Protein AF-A0A2D4LM12-F1 (afdb_monomer)

pLDDT: mean 84.99, std 11.83, range [46.69, 94.06]

Secondary structure (DSSP, 8-state):
-B---SSS---EEEEEE--GGGHHHHHHHHHHHHHHHHHH-SSEEEEEE----SSSTTHHHHHHHHHHHHHTT-EE---S--STTS---EEEEEEPPPP-

Sequence (100 aa):
LCVKWGRGVQMGLLISYLSPCYVSTALPKRLEVIAELEAETPRLLVMGDFKLPSAGESLGVAREFMASSTAMDLTHLIFGSTHIGGSTLDLIFCLWPVAE

Nearest PDB structures (foldseek):
  7po1-assembly1_8  TM=4.263E-01  e=1.992E-02  Homo sapiens
  5lmv-assembly1_X  TM=4.330E-01  e=4.397E-02  Thermus thermophilus HB8
  2crq-assembly1_A  TM=4.205E-01  e=7.456E-02  Mus musculus
  5lmr-assembly1_X  TM=4.641E-01  e=1.758E-01  Thermus thermophilus HB8
  6nf8-assembly1_z  TM=4.549E-01  e=5.054E-01  Homo sapiens

Mean predicted aligned error: 5.67 Å

Solvent-accessible surface area (backbone atoms only — not comparable to full-atom values): 5752 Å² total; per-residue (Å²): 102,78,49,80,58,74,94,91,47,75,33,34,38,45,81,49,76,47,59,80,92,43,33,71,70,45,50,61,57,49,49,53,54,48,53,55,46,50,77,75,29,66,25,32,40,38,35,35,39,51,47,47,44,88,61,71,89,46,28,60,54,39,53,50,52,53,52,50,40,52,76,67,61,39,43,70,76,66,82,72,60,71,43,103,80,70,40,45,30,58,50,37,33,33,38,69,61,80,85,130

Radius of gyration: 13.9 Å; Cα contacts (8 Å, |Δi|>4): 161; chains: 1; bounding box: 41×23×41 Å

Foldseek 3Di:
DFDQDDPPDTEREAEDDDDLVCLLPVLVVVLVVVVVCVVVGQKYKYKYFSQQDPDDDSVVVSVVSVVSCVVSVWAWPDDWPPDPVGDNRMTITIRHHDDD

Organism: NCBI:txid129469

Structure (mmCIF, N/CA/C/O backbone):
data_AF-A0A2D4LM12-F1
#
_entry.id   AF-A0A2D4LM12-F1
#
loop_
_atom_site.group_PDB
_atom_site.id
_atom_site.type_symbol
_atom_site.label_atom_id
_atom_site.label_alt_id
_atom_site.label_comp_id
_atom_site.label_asym_id
_atom_site.label_entity_id
_atom_site.label_seq_id
_atom_site.pdbx_PDB_ins_code
_atom_site.Cartn_x
_atom_site.Cartn_y
_atom_site.Cartn_z
_atom_site.occupancy
_atom_site.B_iso_or_equiv
_atom_site.auth_seq_id
_atom_site.auth_comp_id
_atom_site.auth_asym_id
_atom_site.auth_atom_id
_atom_site.pdbx_PDB_model_num
ATOM 1 N N . LEU A 1 1 ? -11.256 10.192 3.034 1.00 46.69 1 LEU A N 1
ATOM 2 C CA . LEU A 1 1 ? -12.738 10.215 3.023 1.00 46.69 1 LEU A CA 1
ATOM 3 C C . LEU A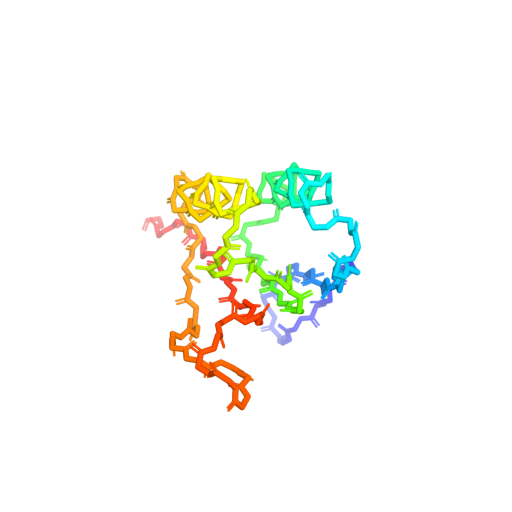 1 1 ? -13.197 9.132 3.993 1.00 46.69 1 LEU A C 1
ATOM 5 O O . LEU A 1 1 ? -13.037 7.969 3.673 1.00 46.69 1 LEU A O 1
ATOM 9 N N . CYS A 1 2 ? -13.695 9.454 5.187 1.00 48.78 2 CYS A N 1
ATOM 10 C CA . CYS A 1 2 ? -14.173 8.409 6.102 1.00 48.78 2 CYS A CA 1
ATOM 11 C C . CYS A 1 2 ? -15.565 7.938 5.645 1.00 48.78 2 CYS A C 1
ATOM 13 O O . CYS A 1 2 ? -16.495 8.743 5.597 1.00 48.78 2 CYS A O 1
ATOM 15 N N . VAL A 1 3 ? -15.700 6.669 5.244 1.00 50.19 3 VAL A N 1
ATOM 16 C CA . VAL A 1 3 ? -16.956 6.101 4.725 1.00 50.19 3 VAL A CA 1
ATOM 17 C C . VAL A 1 3 ? -17.474 5.074 5.724 1.00 50.19 3 VAL A C 1
ATOM 19 O O . VAL A 1 3 ? -16.848 4.047 5.955 1.00 50.19 3 VAL A O 1
ATOM 22 N N . LYS A 1 4 ? -18.645 5.322 6.316 1.00 52.09 4 LYS A N 1
ATOM 23 C CA . LYS A 1 4 ? -19.269 4.375 7.247 1.00 52.09 4 LYS A CA 1
ATOM 24 C C . LYS A 1 4 ? -19.825 3.172 6.473 1.00 52.09 4 LYS A C 1
ATOM 26 O O . LYS A 1 4 ? -20.777 3.324 5.711 1.00 52.09 4 LYS A O 1
ATOM 31 N N . TRP A 1 5 ? -19.250 1.988 6.681 1.00 54.62 5 TRP A N 1
ATOM 32 C CA . TRP A 1 5 ? -19.666 0.741 6.032 1.00 54.62 5 TRP A CA 1
ATOM 33 C C . TRP A 1 5 ? -20.368 -0.198 7.030 1.00 54.62 5 TRP A C 1
ATOM 35 O O . TRP A 1 5 ? -19.753 -0.692 7.970 1.00 54.62 5 TRP A O 1
ATOM 45 N N . GLY A 1 6 ? -21.663 -0.469 6.816 1.00 56.00 6 GLY A N 1
ATOM 46 C CA . GLY A 1 6 ? -22.448 -1.445 7.591 1.00 56.00 6 GLY A CA 1
ATOM 47 C C . GLY A 1 6 ? -23.104 -0.925 8.885 1.00 56.00 6 GLY A C 1
ATOM 48 O O . GLY A 1 6 ? -22.868 0.193 9.350 1.00 56.00 6 GLY A O 1
ATOM 49 N N . ARG A 1 7 ? -23.985 -1.747 9.481 1.00 51.50 7 ARG A N 1
ATOM 50 C CA . ARG A 1 7 ? -24.589 -1.475 10.800 1.00 51.50 7 ARG A CA 1
ATOM 51 C C . ARG A 1 7 ? -23.582 -1.829 11.900 1.00 51.50 7 ARG A C 1
ATOM 53 O O . ARG A 1 7 ? -23.363 -3.002 12.166 1.00 51.50 7 ARG A O 1
ATOM 60 N N . GLY A 1 8 ? -23.012 -0.814 12.549 1.00 64.81 8 GLY A N 1
ATOM 61 C CA . GLY A 1 8 ? -22.291 -0.958 13.823 1.00 64.81 8 GLY A CA 1
ATOM 62 C C . GLY A 1 8 ? -20.761 -0.913 13.764 1.00 64.81 8 GLY A C 1
ATOM 63 O O . GLY A 1 8 ? -20.145 -0.839 14.819 1.00 64.81 8 GLY A O 1
ATOM 64 N N . VAL A 1 9 ? -20.141 -0.888 12.579 1.00 68.06 9 VAL A N 1
ATOM 65 C CA . VAL A 1 9 ? -18.678 -0.771 12.439 1.00 68.06 9 VAL A CA 1
ATOM 66 C C . VAL A 1 9 ? -18.333 0.524 11.705 1.00 68.06 9 VAL A C 1
ATOM 68 O O . VAL A 1 9 ? -18.825 0.779 10.609 1.00 68.06 9 VAL A O 1
ATOM 71 N N . GLN A 1 10 ? -17.506 1.370 12.322 1.00 76.62 10 GLN A N 1
ATOM 72 C CA . GLN A 1 10 ? -16.902 2.526 11.660 1.00 76.62 10 GLN A CA 1
ATOM 73 C C . GLN A 1 10 ? -15.560 2.097 11.061 1.00 76.62 10 GLN A C 1
ATOM 75 O O . GLN A 1 10 ? -14.773 1.436 11.734 1.00 76.62 10 GLN A O 1
ATOM 80 N N . MET A 1 11 ? -15.326 2.439 9.794 1.00 83.94 11 MET A N 1
ATOM 81 C CA . MET A 1 11 ? -14.090 2.143 9.071 1.00 83.94 11 MET A CA 1
ATOM 82 C C . MET A 1 11 ? -13.671 3.382 8.275 1.00 83.94 11 MET A C 1
ATOM 84 O O . MET A 1 11 ? -14.503 4.034 7.646 1.00 83.94 11 MET A O 1
ATOM 88 N N . GLY A 1 12 ? -12.389 3.723 8.320 1.00 87.38 12 GLY A N 1
ATOM 89 C CA . GLY A 1 12 ? -11.785 4.739 7.468 1.00 87.38 12 GLY A CA 1
ATOM 90 C C . GLY A 1 12 ? -11.484 4.171 6.089 1.00 87.38 12 GLY A C 1
ATOM 91 O O . GLY A 1 12 ? -11.125 3.001 5.962 1.00 87.38 12 GLY A O 1
ATOM 92 N N . LEU A 1 13 ? -11.607 5.006 5.056 1.00 89.00 13 LEU A N 1
ATOM 93 C CA . LEU A 1 13 ? -11.251 4.642 3.690 1.00 89.00 13 LEU A CA 1
ATOM 94 C C . LEU A 1 13 ? -10.289 5.673 3.092 1.00 89.00 13 LEU A C 1
ATOM 96 O O . LEU A 1 13 ? -10.605 6.863 2.961 1.00 89.00 13 LEU A O 1
ATOM 100 N N . LEU A 1 14 ? -9.117 5.205 2.676 1.00 91.12 14 LEU A N 1
ATOM 101 C CA . LEU A 1 14 ? -8.183 5.979 1.870 1.00 91.12 14 LEU A CA 1
ATOM 102 C C . LEU A 1 14 ? -8.104 5.366 0.473 1.00 91.12 14 LEU A C 1
ATOM 104 O O . LEU A 1 14 ? -7.658 4.237 0.303 1.00 91.12 14 LEU A O 1
ATOM 108 N N . ILE A 1 15 ? -8.522 6.133 -0.532 1.00 92.69 15 ILE A N 1
ATOM 109 C CA . ILE A 1 15 ? -8.333 5.779 -1.940 1.00 92.69 15 ILE A CA 1
ATOM 110 C C . ILE A 1 15 ? -7.196 6.637 -2.480 1.00 92.69 15 ILE A C 1
ATOM 112 O O . ILE A 1 15 ? -7.253 7.864 -2.368 1.00 92.69 15 ILE A O 1
ATOM 116 N N . SER A 1 16 ? -6.162 6.009 -3.039 1.00 90.94 16 SER A N 1
ATOM 117 C CA . SER A 1 16 ? -4.995 6.713 -3.570 1.00 90.94 16 SER A CA 1
ATOM 118 C C . SER A 1 16 ? -4.757 6.432 -5.048 1.00 90.94 16 SER A C 1
ATOM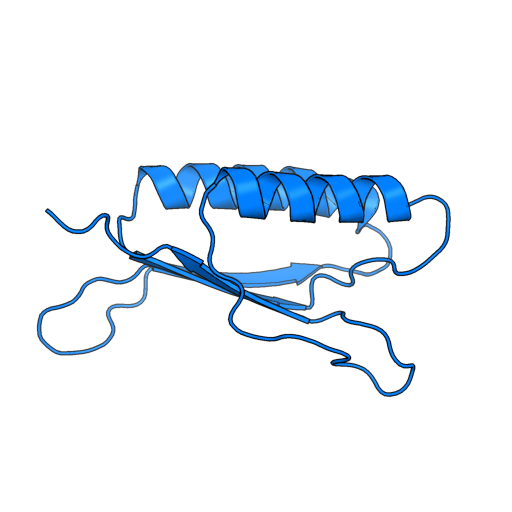 120 O O . SER A 1 16 ? -5.003 5.341 -5.550 1.00 90.94 16 SER A O 1
ATOM 122 N N . TYR A 1 17 ? -4.238 7.435 -5.741 1.00 92.56 17 TYR A N 1
ATOM 123 C CA . TYR A 1 17 ? -3.649 7.287 -7.062 1.00 92.56 17 TYR A CA 1
ATOM 124 C C . TYR A 1 17 ? -2.351 8.084 -7.070 1.00 92.56 17 TYR A C 1
ATOM 126 O O . TYR A 1 17 ? -2.356 9.284 -6.770 1.00 92.56 17 TYR A O 1
ATOM 134 N N . LEU A 1 18 ? -1.239 7.425 -7.381 1.00 91.88 18 LEU A N 1
ATOM 135 C CA . LEU A 1 18 ? 0.057 8.070 -7.535 1.00 91.88 18 LEU A CA 1
ATOM 136 C C . LEU A 1 18 ? 0.393 8.206 -9.017 1.00 91.88 18 LEU A C 1
ATOM 138 O O . LEU A 1 18 ? 0.324 7.256 -9.791 1.00 91.88 18 LEU A O 1
ATOM 142 N N . SER A 1 19 ? 0.785 9.415 -9.416 1.00 89.62 19 SER A N 1
ATOM 143 C CA . SER A 1 19 ? 1.313 9.631 -10.760 1.00 89.62 19 SER A CA 1
ATOM 144 C C . SER A 1 19 ? 2.680 8.943 -10.891 1.00 89.62 19 SER A C 1
ATOM 146 O O . SER A 1 19 ? 3.541 9.194 -10.038 1.00 89.62 19 SER A O 1
ATOM 148 N N . PRO A 1 20 ? 2.929 8.161 -11.964 1.00 86.12 20 PRO A N 1
ATOM 149 C CA . PRO A 1 20 ? 4.215 7.502 -12.210 1.00 86.12 20 PRO A CA 1
ATOM 150 C C . PRO A 1 20 ? 5.420 8.451 -12.156 1.00 86.12 20 PRO A C 1
ATOM 152 O O . PRO A 1 20 ? 6.510 8.049 -11.764 1.00 86.12 20 PRO A O 1
ATOM 155 N N . CYS A 1 21 ? 5.224 9.725 -12.510 1.00 88.75 21 CYS A N 1
ATOM 156 C CA . CYS A 1 21 ? 6.294 10.721 -12.573 1.00 88.75 21 CYS A CA 1
ATOM 157 C C . CYS A 1 21 ? 6.800 11.179 -11.197 1.00 88.75 21 CYS A C 1
ATOM 159 O O . CYS A 1 21 ? 7.864 11.785 -11.115 1.00 88.75 21 CYS A O 1
ATOM 161 N N . TYR A 1 22 ? 6.038 10.935 -10.127 1.00 88.44 22 TYR A N 1
ATOM 162 C CA . TYR A 1 22 ? 6.317 11.493 -8.800 1.00 88.44 22 TYR A CA 1
ATOM 163 C C . TYR A 1 22 ? 6.334 10.439 -7.696 1.00 88.44 22 TYR A C 1
ATOM 165 O O . TYR A 1 22 ? 6.333 10.793 -6.521 1.00 88.44 22 TYR A O 1
ATOM 173 N N . VAL A 1 23 ? 6.363 9.152 -8.043 1.00 87.81 23 VAL A N 1
ATOM 174 C CA . VAL A 1 23 ? 6.232 8.050 -7.077 1.00 87.81 23 VAL A CA 1
ATOM 175 C C . VAL A 1 23 ? 7.272 8.137 -5.958 1.00 87.81 23 VAL A C 1
ATOM 177 O O . VAL A 1 23 ? 6.915 8.015 -4.790 1.00 87.81 23 VAL A O 1
ATOM 180 N N . SER A 1 24 ? 8.527 8.453 -6.286 1.00 89.19 24 SER A N 1
ATOM 181 C CA . SER A 1 24 ? 9.617 8.584 -5.309 1.00 89.19 24 SER A CA 1
ATOM 182 C C . SER A 1 24 ? 9.384 9.671 -4.256 1.00 89.19 24 SER A C 1
ATOM 184 O O . SER A 1 24 ? 9.808 9.517 -3.117 1.00 89.19 24 SER A O 1
ATOM 186 N N . THR A 1 25 ? 8.689 10.756 -4.606 1.00 91.50 25 THR A N 1
ATOM 187 C CA . THR A 1 25 ? 8.392 11.859 -3.675 1.00 91.50 25 THR A CA 1
ATOM 188 C C . THR A 1 25 ? 7.000 11.754 -3.059 1.00 91.50 25 THR A C 1
ATOM 190 O O . THR A 1 25 ? 6.751 12.314 -1.991 1.00 91.50 25 THR A O 1
ATOM 193 N N . ALA A 1 26 ? 6.083 11.042 -3.715 1.00 91.75 26 ALA A N 1
ATOM 194 C CA . ALA A 1 26 ? 4.705 10.889 -3.276 1.00 91.75 26 ALA A CA 1
ATOM 195 C C . ALA A 1 26 ? 4.508 9.702 -2.325 1.00 91.75 26 ALA A C 1
ATOM 197 O O . ALA A 1 26 ? 3.664 9.802 -1.439 1.00 91.75 26 ALA A O 1
ATOM 198 N N . LEU A 1 27 ? 5.270 8.609 -2.471 1.00 92.38 27 LEU A N 1
ATOM 199 C CA . LEU A 1 27 ? 5.173 7.440 -1.587 1.00 92.38 27 LEU A CA 1
ATOM 200 C C . LEU A 1 27 ? 5.468 7.773 -0.117 1.00 92.38 27 LEU A C 1
ATOM 202 O O . LEU A 1 27 ? 4.625 7.431 0.713 1.00 92.38 27 LEU A O 1
ATOM 206 N N . PRO A 1 28 ? 6.567 8.478 0.231 1.00 92.56 28 PRO A N 1
ATOM 207 C CA . PRO A 1 28 ? 6.845 8.826 1.627 1.00 92.56 28 PRO A CA 1
ATOM 208 C C . PRO A 1 28 ? 5.732 9.682 2.239 1.00 92.56 28 PRO A C 1
ATOM 210 O O . PRO A 1 28 ? 5.201 9.361 3.295 1.00 92.56 28 PRO A O 1
ATOM 213 N N . LYS A 1 29 ? 5.266 10.696 1.502 1.00 93.56 29 LYS A N 1
ATOM 214 C CA . LYS A 1 29 ? 4.136 11.537 1.927 1.00 93.56 29 LYS A CA 1
ATOM 215 C C . LYS A 1 29 ? 2.850 10.740 2.099 1.00 93.56 29 LYS A C 1
ATOM 217 O O . LYS A 1 29 ? 1.998 11.083 2.910 1.00 93.56 29 LYS A O 1
ATOM 222 N N . ARG A 1 30 ? 2.655 9.694 1.291 1.00 93.56 30 ARG A N 1
ATOM 223 C CA . ARG A 1 30 ? 1.468 8.851 1.409 1.00 93.56 30 ARG A CA 1
ATOM 224 C C . ARG A 1 30 ? 1.536 7.973 2.651 1.00 93.56 30 ARG A C 1
ATOM 226 O O . ARG A 1 30 ? 0.502 7.785 3.279 1.00 93.56 30 ARG A O 1
ATOM 233 N N . LEU A 1 31 ? 2.726 7.499 3.011 1.00 92.69 31 LEU A N 1
ATOM 234 C CA . LEU A 1 31 ? 2.975 6.769 4.249 1.00 92.69 31 LEU A 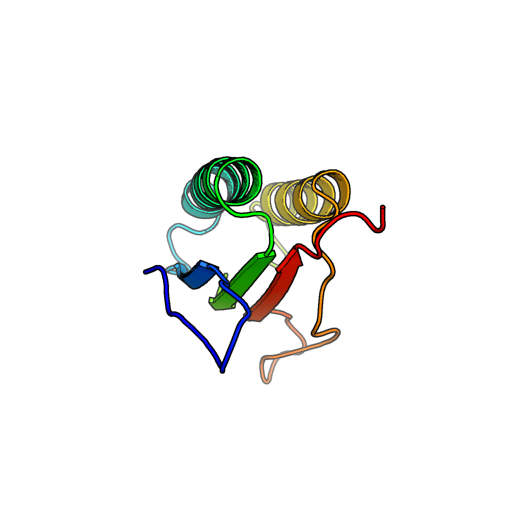CA 1
ATOM 235 C C . LEU A 1 31 ? 2.696 7.631 5.490 1.00 92.69 31 LEU A C 1
ATOM 237 O O . LEU A 1 31 ? 2.046 7.149 6.408 1.00 92.69 31 LEU A O 1
ATOM 241 N N . GLU A 1 32 ? 3.105 8.903 5.483 1.00 93.94 32 GLU A N 1
ATOM 242 C CA . GLU A 1 32 ? 2.793 9.861 6.560 1.00 93.94 32 GLU A CA 1
ATOM 243 C C . GLU A 1 32 ? 1.277 9.985 6.779 1.00 93.94 32 GLU A C 1
ATOM 245 O O . GLU A 1 32 ? 0.792 9.802 7.890 1.00 93.94 32 GLU A O 1
ATOM 250 N N . VAL A 1 33 ? 0.507 10.176 5.701 1.00 92.44 33 VAL A N 1
ATOM 251 C CA . VAL A 1 33 ? -0.965 10.243 5.775 1.00 92.44 33 VAL A CA 1
ATOM 252 C C . VAL A 1 33 ? -1.577 8.935 6.287 1.00 92.44 33 VAL A C 1
ATOM 254 O O . VAL A 1 33 ? -2.587 8.954 6.984 1.00 92.44 33 VAL A O 1
ATOM 257 N N . ILE A 1 34 ? -1.005 7.784 5.926 1.00 91.81 34 ILE A N 1
ATOM 258 C CA . ILE A 1 34 ? -1.479 6.485 6.422 1.00 91.81 34 ILE A CA 1
ATOM 259 C C . ILE A 1 34 ? -1.228 6.365 7.926 1.00 91.81 34 ILE A C 1
ATOM 261 O O . ILE A 1 34 ? -2.130 5.924 8.627 1.00 91.81 34 ILE A O 1
ATOM 265 N N . ALA A 1 35 ? -0.060 6.788 8.413 1.00 92.12 35 ALA A N 1
ATOM 266 C CA . ALA A 1 35 ? 0.276 6.770 9.835 1.00 92.12 35 ALA A CA 1
ATOM 267 C C . ALA A 1 35 ? -0.642 7.689 10.658 1.00 92.12 35 ALA A C 1
ATOM 269 O O . ALA A 1 35 ? -1.127 7.298 11.713 1.00 92.12 35 ALA A O 1
ATOM 270 N N . GLU A 1 36 ? -0.944 8.889 10.154 1.00 91.81 36 GLU A N 1
ATOM 271 C CA . GLU A 1 36 ? -1.915 9.788 10.795 1.00 91.81 36 GLU A CA 1
ATOM 272 C C . GLU A 1 36 ? -3.306 9.141 10.885 1.00 91.81 36 GLU A C 1
ATOM 274 O O . GLU A 1 36 ? -3.945 9.150 11.936 1.00 91.81 36 GLU A O 1
ATOM 279 N N . LEU A 1 37 ? -3.770 8.522 9.794 1.00 89.88 37 LEU A N 1
ATOM 280 C CA . LEU A 1 37 ? -5.078 7.865 9.760 1.00 89.88 37 LEU A CA 1
ATOM 281 C C . LEU A 1 37 ? -5.138 6.592 10.612 1.00 89.88 37 LEU A C 1
ATOM 283 O O . LEU A 1 37 ? -6.206 6.286 11.136 1.00 89.88 37 LEU A O 1
ATOM 287 N N . GLU A 1 38 ? -4.037 5.849 10.719 1.00 88.50 38 GLU A N 1
ATOM 288 C CA . GLU A 1 38 ? -3.884 4.674 11.587 1.00 88.50 38 GLU A CA 1
ATOM 289 C C . GLU A 1 38 ? -4.066 5.073 13.056 1.00 88.50 38 GLU A C 1
ATOM 291 O O . GLU A 1 38 ? -4.915 4.499 13.739 1.00 88.50 38 GLU A O 1
ATOM 296 N N . ALA A 1 39 ? -3.404 6.149 13.488 1.00 88.69 39 ALA A N 1
ATOM 297 C CA . ALA A 1 39 ? -3.528 6.679 14.843 1.00 88.69 39 ALA A CA 1
ATOM 298 C C . ALA A 1 39 ? -4.944 7.192 15.178 1.00 88.69 39 ALA A C 1
ATOM 300 O O . ALA A 1 39 ? -5.393 7.098 16.322 1.00 88.69 39 ALA A O 1
ATOM 301 N N . GLU A 1 40 ? -5.661 7.749 14.197 1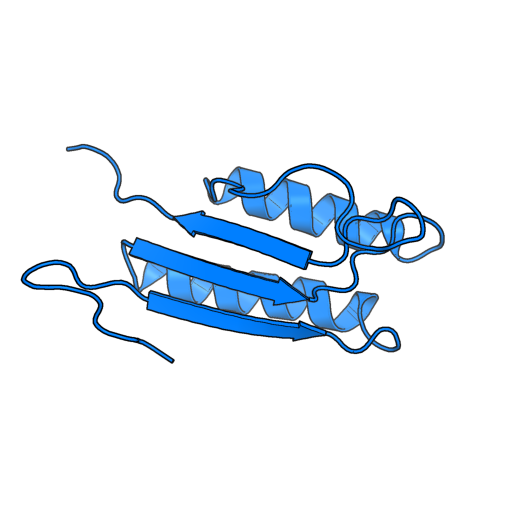.00 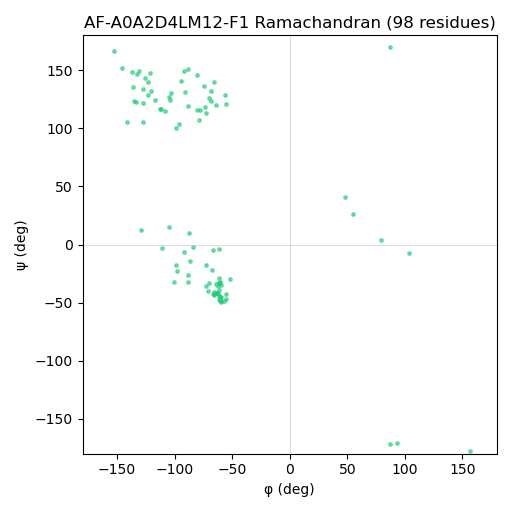86.94 40 GLU A N 1
ATOM 302 C CA . GLU A 1 40 ? -7.008 8.302 14.396 1.00 86.94 40 GLU A CA 1
ATOM 303 C C . GLU A 1 40 ? -8.133 7.277 14.207 1.00 86.94 40 GLU A C 1
ATOM 305 O O . GLU A 1 40 ? -9.235 7.447 14.740 1.00 86.94 40 GLU A O 1
ATOM 310 N N . THR A 1 41 ? -7.898 6.235 13.407 1.00 84.38 41 THR A N 1
ATOM 311 C CA . THR A 1 41 ? -8.949 5.326 12.952 1.00 84.38 41 THR A CA 1
ATOM 312 C C . THR A 1 41 ? -8.583 3.869 13.232 1.00 84.38 41 THR A C 1
ATOM 314 O O . THR A 1 41 ? -7.868 3.259 12.442 1.00 84.38 41 THR A O 1
ATOM 317 N N . PRO A 1 42 ? -9.201 3.223 14.241 1.00 82.94 42 PRO A N 1
ATOM 318 C CA . PRO A 1 42 ? -8.862 1.853 14.652 1.00 82.94 42 PRO A CA 1
ATOM 319 C C . PRO A 1 42 ? -9.198 0.770 13.609 1.00 82.94 42 PRO A C 1
ATOM 321 O O . PRO A 1 42 ? -8.948 -0.413 13.827 1.00 82.94 42 PRO A O 1
ATOM 324 N N . ARG A 1 43 ? -9.840 1.148 12.497 1.00 87.94 43 ARG A N 1
ATOM 325 C CA . ARG A 1 43 ? -10.132 0.289 11.344 1.00 87.94 43 ARG A CA 1
ATOM 326 C C . ARG A 1 43 ? -9.958 1.101 10.075 1.00 87.94 43 ARG A C 1
ATOM 328 O O . ARG A 1 43 ? -10.825 1.914 9.755 1.00 87.94 43 ARG A O 1
ATOM 335 N N . LEU A 1 44 ? -8.882 0.877 9.338 1.00 90.19 44 LEU A N 1
ATOM 336 C CA . LEU A 1 44 ? -8.569 1.635 8.128 1.00 90.19 44 LEU A CA 1
ATOM 337 C C . LEU A 1 44 ? -8.421 0.678 6.950 1.00 90.19 44 LEU A C 1
ATOM 339 O O . LEU A 1 44 ? -7.664 -0.282 7.027 1.00 90.19 44 LEU A O 1
ATOM 343 N N . LEU A 1 45 ? -9.126 0.944 5.855 1.00 92.00 45 LEU A N 1
ATOM 344 C CA . LEU A 1 45 ? -8.868 0.322 4.562 1.00 92.00 45 LEU A CA 1
ATOM 345 C C . LEU A 1 45 ? -8.186 1.348 3.665 1.00 92.00 45 LEU A C 1
ATOM 347 O O . LEU A 1 45 ? -8.696 2.452 3.462 1.00 92.00 45 LEU A O 1
ATOM 351 N N . VAL A 1 46 ? -7.052 0.972 3.093 1.00 92.69 46 VAL A N 1
ATOM 352 C CA . VAL A 1 46 ? -6.367 1.775 2.090 1.00 92.69 46 VAL A CA 1
ATOM 353 C C . VAL A 1 46 ? -6.265 0.970 0.814 1.00 92.69 46 VAL A C 1
ATOM 355 O O . VAL A 1 46 ? -5.877 -0.196 0.831 1.00 92.69 46 VAL A O 1
ATOM 358 N N . MET A 1 47 ? -6.627 1.594 -0.296 1.00 94.06 47 MET A N 1
ATOM 359 C CA . MET A 1 47 ? -6.586 0.959 -1.602 1.00 94.06 47 MET A CA 1
ATOM 360 C C . MET A 1 47 ? -6.231 1.956 -2.690 1.00 94.06 47 MET A C 1
ATOM 362 O O . MET A 1 47 ? -6.524 3.148 -2.579 1.00 94.06 47 MET A O 1
ATOM 366 N N . GLY A 1 48 ? -5.614 1.481 -3.762 1.00 93.19 48 GLY A N 1
ATOM 367 C CA . GLY A 1 48 ? -5.318 2.345 -4.890 1.00 93.19 48 GLY A CA 1
ATOM 368 C C . GLY A 1 48 ? -4.170 1.875 -5.752 1.00 93.19 48 GLY A C 1
ATOM 369 O O . GLY A 1 48 ? -3.550 0.852 -5.476 1.00 93.19 48 GLY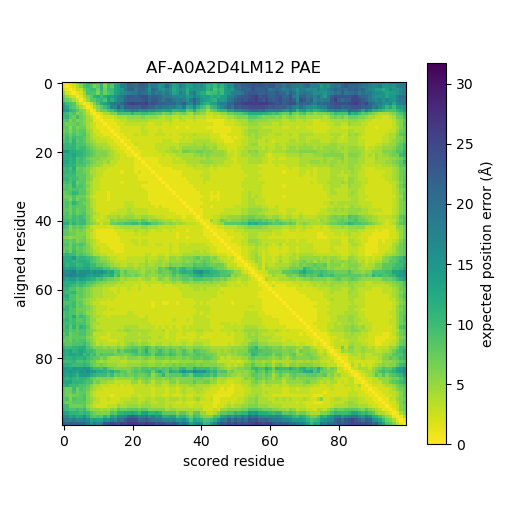 A O 1
ATOM 370 N N . ASP A 1 49 ? -3.869 2.688 -6.756 1.00 92.75 49 ASP A N 1
ATOM 371 C CA . ASP A 1 49 ? -2.741 2.503 -7.660 1.00 92.75 49 ASP A CA 1
ATOM 372 C C . ASP A 1 49 ? -1.567 3.354 -7.163 1.00 92.75 49 ASP A C 1
ATOM 374 O O . ASP A 1 49 ? -1.554 4.584 -7.278 1.00 92.75 49 ASP A O 1
ATOM 378 N N . PHE A 1 50 ? -0.594 2.691 -6.546 1.00 91.56 50 PHE A N 1
ATOM 379 C CA . PHE A 1 50 ? 0.585 3.315 -5.953 1.00 91.56 50 PHE A CA 1
ATOM 380 C C . PHE A 1 50 ? 1.752 3.392 -6.936 1.00 91.56 50 PHE A C 1
ATOM 382 O O . PHE A 1 50 ? 2.770 4.007 -6.617 1.00 91.56 50 PHE A O 1
ATOM 389 N N . LYS A 1 51 ? 1.619 2.782 -8.123 1.00 90.69 51 LYS A N 1
ATOM 390 C CA . LYS A 1 51 ? 2.680 2.710 -9.132 1.00 90.69 51 LYS A CA 1
ATOM 391 C C . LYS A 1 51 ? 4.022 2.261 -8.542 1.00 90.69 51 LYS A C 1
ATOM 393 O O . LYS A 1 51 ? 5.059 2.823 -8.896 1.00 90.69 51 LYS A O 1
ATOM 398 N N . LEU A 1 52 ? 4.009 1.277 -7.632 1.00 87.69 52 LEU A N 1
ATOM 399 C CA . LEU A 1 52 ? 5.226 0.829 -6.954 1.00 87.69 52 LEU A CA 1
ATOM 400 C C . LEU A 1 52 ? 6.296 0.419 -7.984 1.00 87.69 52 LEU A C 1
ATOM 402 O O . LEU A 1 52 ? 6.061 -0.485 -8.793 1.00 87.69 52 LEU A O 1
ATOM 406 N N . PRO A 1 53 ? 7.477 1.056 -7.975 1.00 83.75 53 PRO A N 1
ATOM 407 C CA . PRO A 1 53 ? 8.548 0.719 -8.896 1.00 83.75 53 PRO A CA 1
ATOM 408 C C . PRO A 1 53 ? 9.105 -0.666 -8.567 1.00 83.75 53 PRO A C 1
ATOM 410 O O . PRO A 1 53 ? 9.582 -0.920 -7.463 1.00 83.75 53 PRO A O 1
ATOM 413 N N . SER A 1 54 ? 9.077 -1.555 -9.556 1.00 81.62 54 SER A N 1
ATOM 414 C CA . SER A 1 54 ? 9.661 -2.900 -9.485 1.00 81.62 54 SER A CA 1
ATOM 415 C C . SER A 1 54 ? 11.150 -2.929 -9.858 1.00 81.62 54 SER A C 1
ATOM 417 O O . SER A 1 54 ? 11.842 -3.901 -9.560 1.00 81.62 54 SER A O 1
ATOM 419 N N . ALA A 1 55 ? 11.661 -1.858 -10.473 1.00 79.88 55 ALA A N 1
ATOM 420 C CA . ALA A 1 55 ? 13.056 -1.692 -10.869 1.00 79.88 55 ALA A CA 1
ATOM 421 C C . ALA A 1 55 ? 13.455 -0.204 -10.913 1.00 79.88 55 ALA A C 1
ATOM 423 O O . ALA A 1 55 ? 12.601 0.683 -10.908 1.00 79.88 55 ALA A O 1
ATOM 424 N N . GLY A 1 56 ? 14.763 0.059 -10.996 1.00 83.56 56 GLY A N 1
ATOM 425 C CA . GLY A 1 56 ? 15.325 1.407 -11.126 1.00 83.56 56 GLY A CA 1
ATOM 426 C C . GLY A 1 56 ? 15.563 2.125 -9.795 1.00 83.56 56 GLY A C 1
ATOM 427 O O . GLY A 1 56 ? 15.453 1.542 -8.718 1.00 83.56 56 GLY A O 1
ATOM 428 N N . GLU A 1 57 ? 15.902 3.412 -9.878 1.00 79.19 57 GLU A N 1
ATOM 429 C CA . GLU A 1 57 ? 16.366 4.228 -8.741 1.00 79.19 57 GLU A CA 1
ATOM 430 C C . GLU A 1 57 ? 15.326 4.361 -7.619 1.00 79.19 57 GLU A C 1
ATOM 432 O O . GLU A 1 57 ? 15.671 4.471 -6.447 1.00 79.19 57 GLU A O 1
ATOM 437 N N . SER A 1 58 ? 14.036 4.295 -7.958 1.00 83.69 58 SER A N 1
ATOM 438 C CA . SER A 1 58 ? 12.942 4.443 -6.988 1.00 83.69 58 SER A CA 1
ATOM 439 C C . SER A 1 58 ? 12.584 3.143 -6.250 1.00 83.69 58 SER A C 1
ATOM 441 O O . SER A 1 58 ? 11.730 3.164 -5.364 1.00 83.69 58 SER A O 1
ATOM 443 N N . LEU A 1 59 ? 13.236 2.016 -6.570 1.00 88.12 59 LEU A N 1
ATOM 444 C CA . LEU A 1 59 ? 12.985 0.725 -5.919 1.00 88.12 59 LEU A CA 1
ATOM 445 C C . LEU A 1 59 ? 13.284 0.759 -4.409 1.00 88.12 59 LEU A C 1
ATOM 447 O O . LEU A 1 59 ? 12.606 0.084 -3.638 1.00 88.12 59 LEU A O 1
ATOM 451 N N . GLY A 1 60 ? 14.275 1.549 -3.978 1.00 90.81 60 GLY A N 1
ATOM 452 C CA . GLY A 1 60 ? 14.588 1.731 -2.554 1.00 90.81 60 GLY A CA 1
ATOM 453 C C . GLY A 1 60 ? 13.403 2.304 -1.777 1.00 90.81 60 GLY A C 1
ATOM 454 O O . GLY A 1 60 ? 12.970 1.712 -0.793 1.00 90.81 60 GLY A O 1
ATOM 455 N N . VAL A 1 61 ? 12.795 3.370 -2.306 1.00 91.06 61 VAL A N 1
ATOM 456 C CA . VAL A 1 61 ? 11.618 4.024 -1.712 1.00 91.06 61 VAL A CA 1
ATOM 457 C C . VAL A 1 61 ? 10.422 3.071 -1.638 1.00 91.06 61 VAL A C 1
ATOM 459 O O . VAL A 1 61 ? 9.704 3.051 -0.644 1.00 91.06 61 VAL A O 1
ATOM 462 N N . ALA A 1 62 ? 10.213 2.239 -2.663 1.00 90.31 62 ALA A N 1
ATOM 463 C CA . ALA A 1 62 ? 9.160 1.224 -2.636 1.00 90.31 62 ALA A CA 1
ATOM 464 C C . ALA A 1 62 ? 9.387 0.170 -1.545 1.00 90.31 62 ALA A C 1
ATOM 466 O O . ALA A 1 62 ? 8.446 -0.223 -0.859 1.00 90.31 62 ALA A O 1
ATOM 467 N N . ARG A 1 63 ? 10.633 -0.283 -1.367 1.00 91.94 63 ARG A N 1
ATOM 468 C CA . ARG A 1 63 ? 10.987 -1.245 -0.314 1.00 91.94 63 ARG A CA 1
ATOM 469 C C . ARG A 1 63 ? 10.801 -0.656 1.076 1.00 91.94 63 ARG A C 1
ATOM 471 O O . ARG A 1 63 ? 10.249 -1.337 1.932 1.00 91.94 63 ARG A O 1
ATOM 478 N N . GLU A 1 64 ? 11.217 0.590 1.278 1.00 93.81 64 GLU A N 1
ATOM 479 C CA . GLU A 1 64 ? 10.994 1.317 2.530 1.00 93.81 64 GLU A CA 1
ATOM 480 C C . GLU A 1 64 ? 9.503 1.468 2.816 1.00 93.81 64 GLU A C 1
ATOM 482 O O . GLU A 1 64 ? 9.061 1.103 3.897 1.00 93.81 64 GLU A O 1
ATOM 487 N N . PHE A 1 65 ? 8.706 1.880 1.826 1.00 93.00 65 PHE A N 1
ATOM 488 C CA . PHE A 1 65 ? 7.254 1.968 1.967 1.00 93.00 65 PHE A CA 1
ATOM 489 C C . PHE A 1 65 ? 6.633 0.631 2.405 1.00 93.00 65 PHE A C 1
ATOM 491 O O . PHE A 1 65 ? 5.837 0.591 3.343 1.00 93.00 65 PHE A O 1
ATOM 498 N N . MET A 1 66 ? 7.025 -0.480 1.773 1.00 91.62 66 MET A N 1
ATOM 499 C CA . MET A 1 66 ? 6.532 -1.816 2.131 1.00 91.62 66 MET A CA 1
ATOM 500 C C . MET A 1 66 ? 6.983 -2.243 3.534 1.00 91.62 66 MET A C 1
ATOM 502 O O . MET A 1 66 ? 6.172 -2.753 4.312 1.00 91.62 66 MET A O 1
ATOM 506 N N . ALA A 1 67 ? 8.247 -2.000 3.887 1.00 93.50 67 ALA A N 1
ATOM 507 C CA . ALA A 1 67 ? 8.774 -2.286 5.217 1.00 93.50 67 ALA A CA 1
ATOM 508 C C . ALA A 1 67 ? 8.036 -1.478 6.293 1.00 93.50 67 ALA A C 1
ATOM 510 O O . ALA A 1 67 ? 7.609 -2.040 7.298 1.00 93.50 67 ALA A O 1
ATOM 511 N N . SER A 1 68 ? 7.799 -0.189 6.053 1.00 94.06 68 SER A N 1
ATOM 512 C CA . SER A 1 68 ? 7.041 0.668 6.959 1.00 94.06 68 SER A CA 1
ATOM 513 C C . SER A 1 68 ? 5.582 0.248 7.075 1.00 94.06 68 SER A C 1
ATOM 515 O O . SER A 1 68 ? 5.070 0.205 8.184 1.00 94.06 68 SER A O 1
ATOM 517 N N . SER A 1 69 ? 4.924 -0.137 5.975 1.00 90.88 69 SER A N 1
A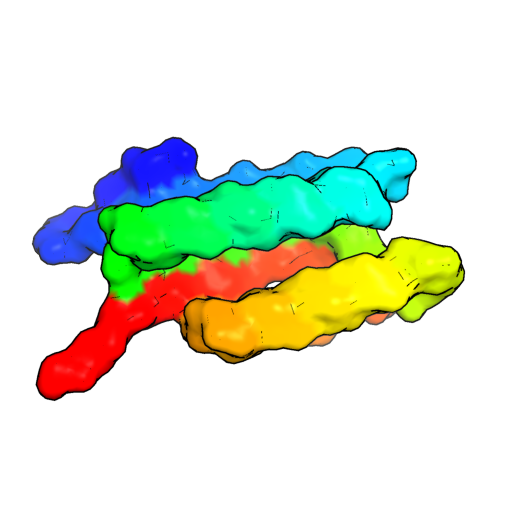TOM 518 C CA . SER A 1 69 ? 3.554 -0.667 6.044 1.00 90.88 69 SER A CA 1
ATOM 519 C C . SER A 1 69 ? 3.465 -1.923 6.918 1.00 90.88 69 SER A C 1
ATOM 521 O O . SER A 1 69 ? 2.501 -2.095 7.653 1.00 90.88 69 SER A O 1
ATOM 523 N N . THR A 1 70 ? 4.509 -2.758 6.893 1.00 90.62 70 THR A N 1
ATOM 524 C CA . THR A 1 70 ? 4.611 -3.949 7.746 1.00 90.62 70 THR A CA 1
AT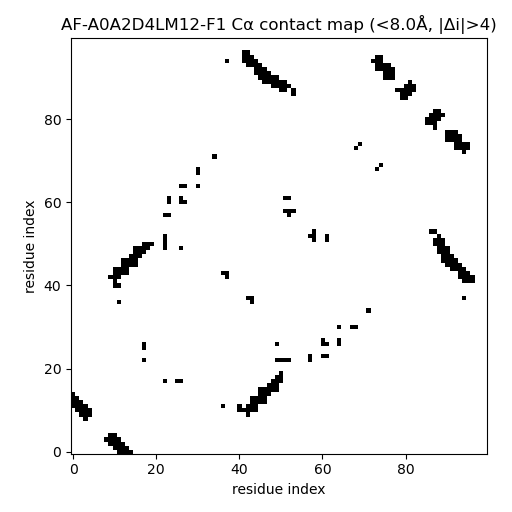OM 525 C C . THR A 1 70 ? 4.856 -3.561 9.204 1.00 90.62 70 THR A C 1
ATOM 527 O O . THR A 1 70 ? 4.261 -4.148 10.094 1.00 90.62 70 THR A O 1
ATOM 530 N N . ALA A 1 71 ? 5.696 -2.553 9.456 1.00 92.19 71 ALA A N 1
ATOM 531 C CA . ALA A 1 71 ? 5.950 -2.038 10.803 1.00 92.19 71 ALA A CA 1
ATOM 532 C C . ALA A 1 71 ? 4.732 -1.334 11.432 1.00 92.19 71 ALA A C 1
ATOM 534 O O . ALA A 1 71 ? 4.667 -1.221 12.650 1.00 92.19 71 ALA A O 1
ATOM 535 N N . MET A 1 72 ? 3.788 -0.866 10.611 1.00 91.00 72 MET A N 1
ATOM 536 C CA . MET A 1 72 ? 2.491 -0.315 11.027 1.00 91.00 72 MET A CA 1
ATOM 537 C C . MET A 1 72 ? 1.401 -1.395 11.177 1.00 91.00 72 MET A C 1
ATOM 539 O O . MET A 1 72 ? 0.223 -1.059 11.251 1.00 91.00 72 MET A O 1
ATOM 543 N N . ASP A 1 73 ? 1.759 -2.684 11.128 1.00 91.12 73 ASP A N 1
ATOM 544 C CA . ASP A 1 73 ? 0.828 -3.822 11.185 1.00 91.12 73 ASP A CA 1
ATOM 545 C C . ASP A 1 73 ? -0.297 -3.787 10.128 1.00 91.12 73 ASP A C 1
ATOM 547 O O . ASP A 1 73 ? -1.365 -4.395 10.274 1.00 91.12 73 ASP A O 1
ATOM 551 N N . LEU A 1 74 ? -0.054 -3.115 8.997 1.00 91.44 74 LEU A N 1
ATOM 552 C CA . LEU A 1 74 ? -1.005 -3.075 7.893 1.00 91.44 74 LEU A CA 1
ATOM 553 C C . LEU A 1 74 ? -1.011 -4.427 7.182 1.00 91.44 74 LEU A C 1
ATOM 555 O O . LEU A 1 74 ? -0.024 -4.866 6.588 1.00 91.44 74 LEU A O 1
ATOM 559 N N . THR A 1 75 ? -2.165 -5.087 7.197 1.00 92.50 75 THR A N 1
ATOM 560 C CA . THR A 1 75 ? -2.342 -6.378 6.537 1.00 92.50 75 THR A CA 1
ATOM 561 C C . THR A 1 75 ? -2.576 -6.168 5.048 1.00 92.50 75 THR A C 1
ATOM 563 O O . THR A 1 75 ? -3.603 -5.615 4.654 1.00 92.50 75 THR A O 1
ATOM 566 N N . HIS A 1 76 ? -1.659 -6.647 4.210 1.00 90.06 76 HIS A N 1
ATOM 567 C CA . HIS A 1 76 ? -1.822 -6.651 2.754 1.00 90.06 76 HIS A CA 1
ATOM 568 C C . HIS A 1 76 ? -2.895 -7.665 2.344 1.00 90.06 76 HIS A C 1
ATOM 570 O O . HIS A 1 76 ? -2.835 -8.832 2.723 1.00 90.06 76 HIS A O 1
ATOM 576 N N . LEU A 1 77 ? -3.892 -7.213 1.582 1.00 90.38 77 LEU A N 1
ATOM 577 C CA . LEU A 1 77 ? -5.035 -8.034 1.162 1.00 90.38 77 LEU A CA 1
ATOM 578 C C . LEU A 1 77 ? -4.889 -8.592 -0.255 1.00 90.38 77 LEU A C 1
ATOM 580 O O . LEU A 1 77 ? -5.595 -9.532 -0.617 1.00 90.38 77 LEU A O 1
ATOM 584 N N . ILE A 1 78 ? -3.996 -8.020 -1.062 1.00 86.62 78 ILE A N 1
ATOM 585 C CA . ILE A 1 78 ? -3.696 -8.506 -2.408 1.00 86.62 78 ILE A CA 1
ATOM 586 C C . ILE A 1 78 ? -2.210 -8.811 -2.533 1.00 86.62 78 ILE A C 1
ATOM 588 O O . ILE A 1 78 ? -1.363 -8.076 -2.033 1.00 86.62 78 ILE A O 1
ATOM 592 N N . PHE A 1 79 ? -1.908 -9.905 -3.223 1.00 78.56 79 PHE A N 1
ATOM 593 C CA . PHE A 1 79 ? -0.550 -10.362 -3.480 1.00 78.56 79 PHE A CA 1
ATOM 594 C C . PHE A 1 79 ? -0.403 -10.713 -4.957 1.00 78.56 79 PHE A C 1
ATOM 596 O O . PHE A 1 79 ? -1.335 -11.220 -5.582 1.00 78.56 79 PHE A O 1
ATOM 603 N N . GLY A 1 80 ? 0.790 -10.483 -5.500 1.00 82.38 80 GLY A N 1
ATOM 604 C CA . GLY A 1 80 ? 1.107 -10.787 -6.893 1.00 82.38 80 GLY A CA 1
ATOM 605 C C . GLY A 1 80 ? 0.900 -9.609 -7.842 1.00 82.38 80 GLY A C 1
ATOM 606 O O . GLY A 1 80 ? 0.740 -8.459 -7.429 1.00 82.38 80 GLY A O 1
ATOM 607 N N . SER A 1 81 ? 0.992 -9.895 -9.140 1.00 86.06 81 SER A N 1
ATOM 608 C CA . SER A 1 81 ? 0.943 -8.865 -10.175 1.00 86.06 81 SER A CA 1
ATOM 609 C C . SER A 1 81 ? -0.474 -8.337 -10.383 1.00 86.06 81 SER A C 1
ATOM 611 O O . SER A 1 81 ? -1.422 -9.110 -10.492 1.00 86.06 81 SER A O 1
ATOM 613 N N . THR A 1 82 ? -0.592 -7.016 -10.502 1.00 89.19 82 THR A N 1
ATOM 614 C CA . THR A 1 82 ? -1.854 -6.313 -10.779 1.00 89.19 82 THR A CA 1
ATOM 615 C C . THR A 1 82 ? -1.873 -5.683 -12.176 1.00 89.19 82 THR A C 1
ATOM 617 O O . THR A 1 82 ? -2.880 -5.136 -12.611 1.00 89.19 82 THR A O 1
ATOM 620 N N . HIS A 1 83 ? -0.766 -5.789 -12.918 1.00 87.94 83 HIS A N 1
ATOM 621 C CA . HIS A 1 83 ? -0.573 -5.179 -14.228 1.00 87.94 83 HIS A CA 1
ATOM 622 C C . HIS A 1 83 ? -0.048 -6.200 -15.246 1.00 87.94 83 HIS A C 1
ATOM 624 O O . HIS A 1 83 ? 0.749 -7.069 -14.906 1.00 87.94 83 HIS A O 1
ATOM 630 N N . ILE A 1 84 ? -0.400 -6.039 -16.527 1.00 79.19 84 ILE A N 1
ATOM 631 C CA . ILE A 1 84 ? -0.103 -6.988 -17.627 1.00 79.19 84 ILE A CA 1
ATOM 632 C C . ILE A 1 84 ? 1.417 -7.215 -17.868 1.00 79.19 84 ILE A C 1
ATOM 634 O O . ILE A 1 84 ? 1.811 -8.090 -18.630 1.00 79.19 84 ILE A O 1
ATOM 638 N N . GLY A 1 85 ? 2.297 -6.504 -17.157 1.00 80.75 85 GLY A N 1
ATOM 639 C CA . GLY A 1 85 ? 3.756 -6.684 -17.175 1.00 80.75 85 GLY A CA 1
ATOM 640 C C . GLY A 1 85 ? 4.367 -7.385 -15.953 1.00 80.75 85 GLY A C 1
ATOM 641 O O . GLY A 1 85 ? 5.564 -7.239 -15.731 1.00 80.75 85 GLY A O 1
ATOM 642 N N . GLY A 1 86 ? 3.585 -8.061 -15.105 1.00 81.75 86 GLY A N 1
ATOM 643 C CA . GLY A 1 86 ? 4.124 -8.776 -13.936 1.00 81.75 86 GLY A CA 1
ATOM 644 C C . GLY A 1 86 ? 4.443 -7.882 -12.729 1.00 81.75 86 GLY A C 1
ATOM 645 O O . GLY A 1 86 ? 4.945 -8.363 -11.719 1.00 81.75 86 GLY A O 1
ATOM 646 N N . SER A 1 87 ? 4.138 -6.583 -12.808 1.00 83.62 87 SER A N 1
ATOM 647 C CA . SER A 1 87 ? 4.335 -5.629 -11.710 1.00 83.62 87 SER A CA 1
ATOM 648 C C . SER A 1 87 ? 3.121 -5.569 -10.782 1.00 83.62 87 SER A C 1
ATOM 650 O O . SER A 1 87 ? 1.988 -5.800 -11.214 1.00 83.62 87 SER A O 1
ATOM 652 N N . THR A 1 88 ? 3.369 -5.249 -9.515 1.00 86.94 88 THR A N 1
ATOM 653 C CA . THR A 1 88 ? 2.354 -4.931 -8.505 1.00 86.94 88 THR A CA 1
ATOM 654 C C . THR A 1 88 ? 2.277 -3.416 -8.408 1.00 86.94 88 THR A C 1
ATOM 656 O O . THR A 1 88 ? 3.170 -2.794 -7.841 1.00 86.94 88 THR A O 1
ATOM 659 N N . LEU A 1 89 ? 1.274 -2.814 -9.042 1.00 89.38 89 LEU A N 1
ATOM 660 C CA . LEU A 1 89 ? 1.081 -1.359 -9.029 1.00 89.38 89 LEU A CA 1
ATOM 661 C C . LEU A 1 89 ? 0.006 -0.953 -8.026 1.00 89.38 89 LEU A C 1
ATOM 663 O O . LEU A 1 89 ? 0.106 0.106 -7.409 1.00 89.38 89 LEU A O 1
ATOM 667 N N . ASP A 1 90 ? -0.979 -1.823 -7.840 1.00 91.56 90 ASP A N 1
ATOM 668 C CA . ASP A 1 90 ? -2.090 -1.612 -6.935 1.00 91.56 90 ASP A CA 1
ATOM 669 C C . ASP A 1 90 ? -1.788 -2.248 -5.585 1.00 91.56 90 ASP A C 1
ATOM 671 O O . ASP A 1 90 ? -1.232 -3.346 -5.505 1.00 91.56 90 ASP A O 1
ATOM 675 N N . LEU A 1 91 ? -2.181 -1.555 -4.523 1.00 91.88 91 LEU A N 1
ATOM 676 C CA . LEU A 1 91 ? -2.092 -2.046 -3.158 1.00 91.88 91 LEU A CA 1
ATOM 677 C C . LEU A 1 91 ? -3.459 -1.961 -2.505 1.00 91.88 91 LEU A C 1
ATOM 679 O O . LEU A 1 91 ? -4.200 -0.997 -2.706 1.00 91.88 91 LEU A O 1
ATOM 683 N N . ILE A 1 92 ? -3.755 -2.962 -1.684 1.00 93.69 92 ILE A N 1
ATOM 684 C CA . ILE A 1 92 ? -4.874 -2.942 -0.753 1.00 93.69 92 ILE A CA 1
ATOM 685 C C . ILE A 1 92 ? -4.338 -3.429 0.582 1.00 93.69 92 ILE A C 1
ATOM 687 O O . ILE A 1 92 ? -3.821 -4.543 0.665 1.00 93.69 92 ILE A O 1
ATOM 691 N N . PHE A 1 93 ? -4.473 -2.610 1.616 1.00 92.25 93 PHE A N 1
ATOM 692 C CA . PHE A 1 93 ? -4.089 -2.973 2.971 1.00 92.25 93 PHE A CA 1
ATOM 693 C C . PHE A 1 93 ? -5.132 -2.527 3.981 1.00 92.25 93 PHE A C 1
ATOM 695 O O . PHE A 1 93 ? -5.827 -1.526 3.788 1.00 92.25 93 PHE A O 1
ATOM 702 N N . CYS A 1 94 ? -5.251 -3.298 5.055 1.00 92.19 94 CYS A N 1
ATOM 703 C CA . CYS A 1 94 ? -6.193 -3.036 6.122 1.00 92.19 94 CYS A CA 1
ATOM 704 C C . CYS A 1 94 ? -5.496 -3.023 7.479 1.00 92.19 94 CYS A C 1
ATOM 706 O O . CYS A 1 94 ? -4.715 -3.921 7.792 1.00 92.19 94 CYS A O 1
ATOM 708 N N . LEU A 1 95 ? -5.814 -2.007 8.272 1.00 91.12 95 LEU A N 1
ATOM 709 C CA . LEU A 1 95 ? -5.559 -1.978 9.698 1.00 91.12 95 LEU A CA 1
ATOM 710 C C . LEU A 1 95 ? -6.751 -2.612 10.411 1.00 91.12 95 LEU A C 1
ATOM 712 O O . LEU A 1 95 ? -7.885 -2.124 10.311 1.00 91.12 95 LEU A O 1
ATOM 716 N N . TRP A 1 96 ? -6.478 -3.693 11.128 1.00 86.31 96 TRP A N 1
ATOM 717 C CA . TRP A 1 96 ? -7.447 -4.343 11.997 1.00 86.31 96 TRP A CA 1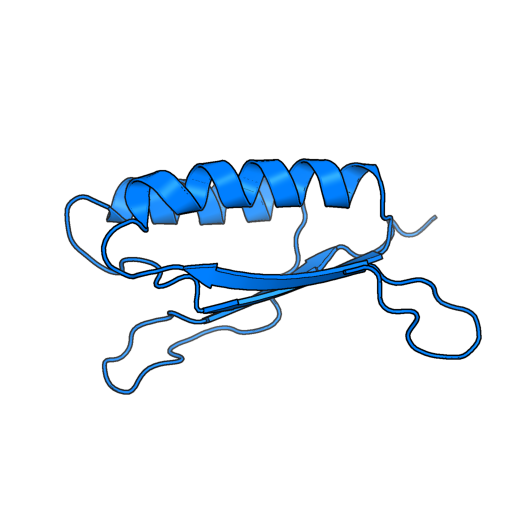
ATOM 718 C C . TRP A 1 96 ? -7.335 -3.777 13.413 1.00 86.31 96 TRP A C 1
ATOM 720 O O . TRP A 1 96 ? -6.243 -3.398 13.830 1.00 86.31 96 TRP A O 1
ATOM 730 N N . PRO A 1 97 ? -8.436 -3.741 14.179 1.00 77.81 97 PRO A N 1
ATOM 731 C CA . PRO A 1 97 ? -8.338 -3.402 15.586 1.00 77.81 97 PRO A CA 1
ATOM 732 C C . PRO A 1 97 ? -7.558 -4.510 16.298 1.00 77.81 97 PRO A C 1
ATOM 734 O O . PRO A 1 97 ? -7.770 -5.695 16.018 1.00 77.81 97 PRO A O 1
ATOM 737 N N . VAL A 1 98 ? -6.681 -4.127 17.224 1.00 69.44 98 VAL A N 1
ATOM 738 C CA . VAL A 1 98 ? -6.020 -5.082 18.119 1.00 69.44 98 VAL A CA 1
ATOM 739 C C . VAL A 1 98 ? -7.113 -5.860 18.855 1.00 69.44 98 VAL A C 1
ATOM 741 O O . VAL A 1 98 ? -8.060 -5.259 19.367 1.00 69.44 98 VAL A O 1
ATOM 744 N N . ALA A 1 99 ? -7.036 -7.192 18.839 1.00 59.84 99 ALA A N 1
ATOM 745 C CA . ALA A 1 99 ? -7.950 -8.018 19.618 1.00 59.84 99 ALA A CA 1
ATOM 746 C C . ALA A 1 99 ? -7.708 -7.730 21.108 1.00 59.84 99 ALA A C 1
ATOM 748 O O . ALA A 1 99 ? -6.579 -7.893 21.573 1.00 59.84 99 ALA A O 1
ATOM 749 N N . GLU A 1 100 ? -8.740 -7.256 21.810 1.00 47.06 100 GLU A N 1
ATOM 750 C CA . GLU A 1 100 ? -8.742 -7.135 23.277 1.00 47.06 100 GLU A CA 1
ATOM 751 C C . GLU A 1 100 ? -8.650 -8.506 23.960 1.00 47.06 100 GLU A C 1
ATOM 753 O O . GLU A 1 100 ? -9.281 -9.469 23.455 1.00 47.06 100 GLU A O 1
#